Protein AF-A0AAW0K9Y7-F1 (afdb_monomer_lite)

Organism: Myodes glareolus (NCBI:txid447135)

Foldseek 3Di:
DVVVLLVVCCVPPVCSVVVVDDDDSCVQEPEPVCPVPVDDPVPDDPDHHYDYPDDPVPPPPDDDDDPCVVVVVLVVCCVPPPHDDDDPVNVD

Structure (mmCIF, N/CA/C/O backbone):
data_AF-A0AAW0K9Y7-F1
#
_entry.id   AF-A0AAW0K9Y7-F1
#
loop_
_atom_site.group_PDB
_atom_site.id
_atom_site.type_symbol
_atom_site.label_atom_id
_atom_site.label_alt_id
_atom_site.label_comp_id
_atom_site.label_asym_id
_atom_site.label_entity_id
_atom_site.label_seq_id
_atom_site.pdbx_PDB_ins_code
_atom_site.Cartn_x
_atom_site.Cartn_y
_atom_site.Cartn_z
_atom_site.occupancy
_atom_site.B_iso_or_equiv
_atom_site.auth_seq_id
_atom_site.auth_comp_id
_atom_site.auth_asym_id
_atom_site.auth_atom_id
_atom_site.pdbx_PDB_model_num
ATOM 1 N N . THR A 1 1 ? -0.318 9.272 -1.035 1.00 78.25 1 THR A N 1
ATOM 2 C CA . THR A 1 1 ? 0.256 8.559 0.125 1.00 78.25 1 THR A CA 1
ATOM 3 C C . THR A 1 1 ? -0.627 8.723 1.350 1.00 78.25 1 THR A C 1
ATOM 5 O O . THR A 1 1 ? -1.298 7.759 1.659 1.00 78.25 1 THR A O 1
ATOM 8 N N . PHE A 1 2 ? -0.801 9.894 1.972 1.00 86.50 2 PHE A N 1
ATOM 9 C CA . PHE A 1 2 ? -1.742 10.009 3.112 1.00 86.50 2 PHE A CA 1
ATOM 10 C C . PHE A 1 2 ? -3.226 9.886 2.739 1.00 86.50 2 PHE A C 1
ATOM 12 O O . PHE A 1 2 ? -3.962 9.123 3.357 1.00 86.50 2 PHE A O 1
ATOM 19 N N . TRP A 1 3 ? -3.678 10.607 1.714 1.00 89.00 3 TRP A N 1
ATOM 20 C CA . TRP A 1 3 ? -5.089 10.577 1.312 1.00 89.00 3 TRP A CA 1
ATOM 21 C C . TRP A 1 3 ? -5.537 9.181 0.843 1.00 89.00 3 TRP A C 1
ATOM 23 O O . TRP A 1 3 ? -6.551 8.658 1.295 1.00 89.00 3 TRP A O 1
ATOM 33 N N . THR A 1 4 ? -4.705 8.515 0.041 1.00 89.50 4 THR A N 1
ATOM 34 C CA . THR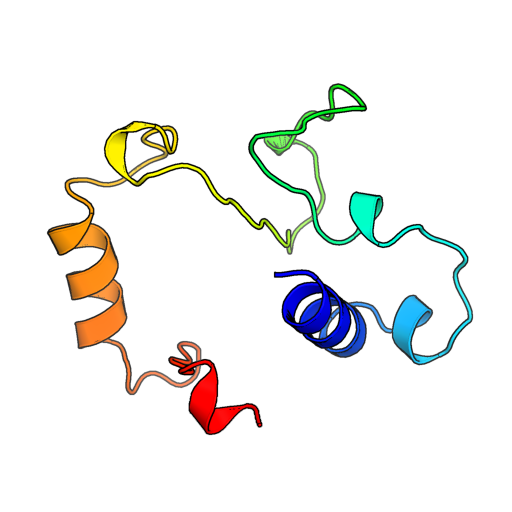 A 1 4 ? -4.899 7.117 -0.372 1.00 89.50 4 THR A CA 1
ATOM 35 C C . THR A 1 4 ? -4.964 6.154 0.817 1.00 89.50 4 THR A C 1
ATOM 37 O O . THR A 1 4 ? -5.804 5.260 0.832 1.00 89.50 4 THR A O 1
ATOM 40 N N . GLN A 1 5 ? -4.127 6.348 1.845 1.00 89.56 5 GLN A N 1
ATOM 41 C CA . GLN A 1 5 ? -4.186 5.540 3.069 1.00 89.56 5 GLN A CA 1
ATOM 42 C C . GLN A 1 5 ? -5.505 5.730 3.820 1.00 89.56 5 GLN A C 1
ATOM 44 O O . GLN A 1 5 ? -6.050 4.754 4.330 1.00 89.56 5 GLN A O 1
ATOM 49 N N . GLN A 1 6 ? -6.037 6.957 3.871 1.00 89.12 6 GLN A N 1
ATOM 50 C CA . GLN A 1 6 ? -7.338 7.224 4.490 1.00 89.12 6 GLN A CA 1
ATOM 51 C C . GLN A 1 6 ? -8.473 6.531 3.747 1.00 89.12 6 GLN A C 1
ATOM 53 O O . GLN A 1 6 ? -9.301 5.885 4.382 1.00 89.12 6 GLN A O 1
ATOM 58 N N . ILE A 1 7 ? -8.485 6.605 2.414 1.00 90.38 7 ILE A N 1
ATOM 59 C CA . ILE A 1 7 ? -9.501 5.925 1.602 1.00 90.38 7 ILE A CA 1
ATOM 60 C C . ILE A 1 7 ? -9.463 4.421 1.836 1.00 90.38 7 ILE A C 1
ATOM 62 O O . ILE A 1 7 ? -10.487 3.834 2.174 1.00 90.38 7 ILE A O 1
ATOM 66 N N . LEU A 1 8 ? -8.288 3.798 1.713 1.00 89.38 8 LEU A N 1
ATOM 67 C CA . LEU A 1 8 ? -8.147 2.360 1.943 1.00 89.38 8 LEU A CA 1
ATOM 68 C C . LEU A 1 8 ? -8.555 1.975 3.370 1.00 89.38 8 LEU A C 1
ATOM 70 O O . LEU A 1 8 ? -9.222 0.961 3.564 1.00 89.38 8 LEU A O 1
ATOM 74 N N . SER A 1 9 ? -8.224 2.811 4.358 1.00 89.44 9 SER A N 1
ATOM 75 C CA . SER A 1 9 ? -8.631 2.582 5.745 1.00 89.44 9 SER A CA 1
ATOM 76 C C . SER A 1 9 ? -10.151 2.646 5.921 1.00 89.44 9 SER A C 1
ATOM 78 O O . SER A 1 9 ? -10.704 1.837 6.654 1.00 89.44 9 SER A O 1
ATOM 80 N N . LEU A 1 10 ? -10.840 3.575 5.249 1.00 90.12 10 LEU A N 1
ATOM 81 C CA . LEU A 1 10 ? -12.304 3.702 5.294 1.00 90.12 10 LEU A CA 1
ATOM 82 C C . LEU A 1 10 ? -13.027 2.566 4.562 1.00 90.12 10 LEU A C 1
ATOM 84 O O . LEU A 1 10 ? -14.141 2.207 4.939 1.00 90.12 10 LEU A O 1
ATOM 88 N N . ILE A 1 11 ? -12.414 2.014 3.513 1.00 90.50 11 ILE A N 1
ATOM 89 C CA . ILE A 1 11 ? -12.952 0.857 2.788 1.00 90.50 11 ILE A CA 1
ATOM 90 C C . ILE A 1 11 ? -12.847 -0.400 3.649 1.00 90.50 11 ILE A C 1
ATOM 92 O O . ILE A 1 11 ? -13.797 -1.175 3.707 1.00 90.50 11 ILE A O 1
ATOM 96 N N . TYR A 1 12 ? -11.698 -0.608 4.294 1.00 88.00 12 TYR A N 1
ATOM 97 C CA . TYR A 1 12 ? -11.399 -1.877 4.946 1.00 88.00 12 TYR A CA 1
ATOM 98 C C . TYR A 1 12 ? -11.849 -1.955 6.415 1.00 88.00 12 TYR A C 1
ATOM 100 O O . TYR A 1 12 ? -12.333 -2.993 6.860 1.00 88.00 12 TYR A O 1
ATOM 108 N N . PHE A 1 13 ? -11.701 -0.873 7.184 1.00 88.56 13 PHE A N 1
ATOM 109 C CA . PHE A 1 13 ? -11.982 -0.881 8.619 1.00 88.56 13 PHE A CA 1
ATOM 110 C C . PHE A 1 13 ? -13.351 -0.263 8.913 1.00 88.56 13 PHE A C 1
ATOM 112 O O . PHE A 1 13 ? -13.505 0.959 8.957 1.00 88.56 13 PHE A O 1
ATOM 119 N N . GLU A 1 14 ? -14.348 -1.114 9.168 1.00 89.56 14 GLU A N 1
ATOM 120 C CA . GLU A 1 14 ? -15.708 -0.677 9.512 1.00 89.56 14 GLU A CA 1
ATOM 121 C C . GLU A 1 14 ? -15.739 0.229 10.748 1.00 89.56 14 GLU A C 1
ATOM 123 O O . GLU A 1 14 ? -16.486 1.206 10.774 1.00 89.56 14 GLU A O 1
ATOM 128 N N . GLY A 1 15 ? -14.895 -0.046 11.749 1.00 88.75 15 GLY A N 1
ATOM 129 C CA . GLY A 1 15 ? -14.804 0.779 12.952 1.00 88.75 15 GLY A CA 1
ATOM 130 C C . GLY A 1 15 ? -14.313 2.199 12.665 1.00 88.75 15 GLY A C 1
ATOM 131 O O . GLY A 1 15 ? -14.835 3.158 13.236 1.00 88.75 15 GLY A O 1
ATOM 132 N N . HIS A 1 16 ? -13.359 2.354 11.739 1.00 88.81 16 HIS A N 1
ATOM 133 C CA . HIS A 1 16 ? -12.899 3.663 11.259 1.00 88.81 16 HIS A CA 1
ATOM 134 C C . HIS A 1 16 ? -14.007 4.386 10.500 1.00 88.81 16 HIS A C 1
ATOM 136 O O . HIS A 1 16 ? -14.282 5.555 10.756 1.00 88.81 16 HIS A O 1
ATOM 142 N N . ARG A 1 17 ? -14.689 3.668 9.601 1.00 89.62 17 ARG A N 1
ATOM 143 C CA . ARG A 1 17 ? -15.796 4.203 8.801 1.00 89.62 17 ARG A CA 1
ATOM 144 C C . ARG A 1 17 ? -16.968 4.677 9.662 1.00 89.62 17 ARG A C 1
ATOM 146 O O . ARG A 1 17 ? -17.544 5.721 9.373 1.00 89.62 17 ARG A O 1
ATOM 153 N N . ASN A 1 18 ? -17.300 3.928 10.710 1.00 91.25 18 ASN A N 1
ATOM 154 C CA . ASN A 1 18 ? -18.400 4.234 11.626 1.00 91.25 18 ASN A CA 1
ATOM 155 C C . ASN A 1 18 ? -17.974 5.126 12.802 1.00 91.25 18 ASN A C 1
ATOM 157 O O . ASN A 1 18 ? -18.804 5.450 13.649 1.00 91.25 18 ASN A O 1
ATOM 161 N N . ASN A 1 19 ? -16.699 5.528 12.863 1.00 86.12 19 ASN A N 1
ATOM 162 C CA . ASN A 1 19 ? -16.121 6.320 13.949 1.00 86.12 19 ASN A CA 1
ATOM 163 C C . ASN A 1 19 ? -16.327 5.692 15.347 1.00 86.12 19 ASN A C 1
ATOM 165 O O . ASN A 1 19 ? -16.524 6.393 16.338 1.00 86.12 19 ASN A O 1
ATOM 169 N N . THR A 1 20 ? -16.313 4.359 15.426 1.00 89.12 20 THR A N 1
ATOM 170 C CA . THR A 1 20 ? -16.506 3.590 16.668 1.00 89.12 20 THR A CA 1
ATOM 171 C C . THR A 1 20 ? -15.194 3.129 17.295 1.00 89.12 20 THR A C 1
ATOM 173 O O . THR A 1 20 ? -15.196 2.601 18.403 1.00 89.12 20 THR A O 1
ATOM 176 N N . GLU A 1 21 ? -14.069 3.303 16.600 1.00 85.44 21 GLU A N 1
ATOM 177 C CA . GLU A 1 21 ? -12.740 2.928 17.079 1.00 85.44 21 GLU A CA 1
ATOM 178 C C . GLU A 1 21 ? -11.781 4.128 17.008 1.00 85.44 21 GLU A C 1
ATOM 180 O O . GLU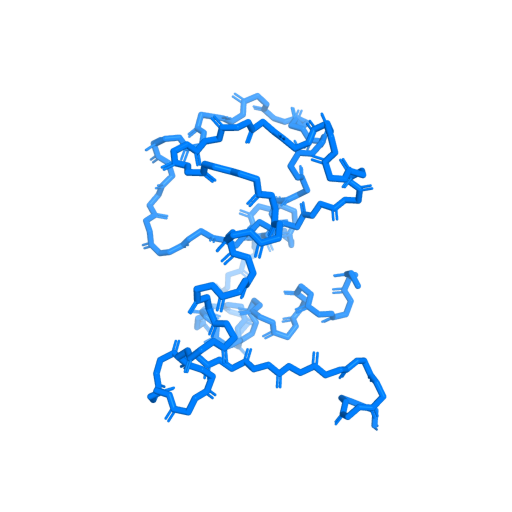 A 1 21 ? -11.735 4.856 16.013 1.00 85.44 21 GLU A O 1
ATOM 185 N N . TYR A 1 22 ? -10.975 4.319 18.053 1.00 81.75 22 TYR A N 1
ATOM 186 C CA . TYR A 1 22 ? -9.958 5.372 18.099 1.00 81.75 22 TYR A CA 1
ATOM 187 C C . TYR A 1 22 ? -8.563 4.778 17.884 1.00 81.75 22 TYR A C 1
ATOM 189 O O . TYR A 1 22 ? -7.736 4.714 18.791 1.00 81.75 22 TYR A O 1
ATOM 197 N N . ILE A 1 23 ? -8.326 4.290 16.667 1.00 84.06 23 ILE A N 1
ATOM 198 C CA . ILE A 1 23 ? -7.031 3.761 16.226 1.00 84.06 23 ILE A CA 1
ATOM 199 C C . ILE A 1 23 ? -6.372 4.808 15.328 1.00 84.06 23 ILE A C 1
ATOM 201 O O . ILE A 1 23 ? -7.030 5.442 14.500 1.00 84.06 23 ILE A O 1
ATOM 205 N N . GLN A 1 24 ? -5.065 5.018 15.477 1.00 81.50 24 GLN A N 1
ATOM 206 C CA . GLN A 1 24 ? -4.352 5.947 14.605 1.00 81.50 24 GLN A CA 1
ATOM 207 C C . GLN A 1 24 ? -4.170 5.363 13.201 1.00 81.50 24 GLN A C 1
ATOM 209 O O . GLN A 1 24 ? -3.962 4.167 13.015 1.00 81.50 24 GLN A O 1
ATOM 214 N N . THR A 1 25 ? -4.153 6.230 12.189 1.00 78.31 25 THR A N 1
ATOM 215 C CA . THR A 1 25 ? -3.903 5.825 10.792 1.00 78.31 25 THR A CA 1
ATOM 216 C C . THR A 1 25 ? -2.596 5.049 10.633 1.00 78.31 25 THR A C 1
ATOM 218 O O . THR A 1 25 ? -2.546 4.091 9.872 1.00 78.31 25 THR A O 1
ATOM 221 N N . THR A 1 26 ? -1.562 5.418 11.390 1.00 75.50 26 THR A N 1
ATOM 222 C CA . THR A 1 26 ? -0.243 4.765 11.388 1.00 75.50 26 THR A CA 1
ATOM 223 C C . THR A 1 26 ? -0.269 3.324 11.901 1.00 75.50 26 THR A C 1
ATOM 225 O O . THR A 1 26 ? 0.687 2.589 11.683 1.00 75.50 26 THR A O 1
ATOM 228 N N . GLU A 1 27 ? -1.343 2.917 12.581 1.00 78.38 27 GLU A N 1
ATOM 229 C CA . GLU A 1 27 ? -1.570 1.543 13.049 1.00 78.38 27 GLU A CA 1
ATOM 230 C C . GLU A 1 27 ? -2.393 0.730 12.047 1.00 78.38 27 GLU A C 1
ATOM 232 O O . GLU A 1 27 ? -2.231 -0.483 11.958 1.00 78.38 27 GLU A O 1
ATOM 237 N N . ARG A 1 28 ? -3.241 1.401 11.259 1.00 82.25 28 ARG A N 1
ATOM 238 C CA . ARG A 1 28 ? -4.063 0.785 10.207 1.00 82.25 28 ARG A C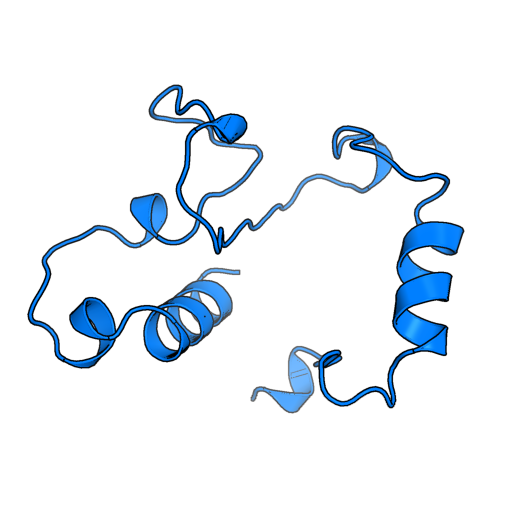A 1
ATOM 239 C C . ARG A 1 28 ? -3.303 0.587 8.899 1.00 82.25 28 ARG A C 1
ATOM 241 O O . ARG A 1 28 ? -3.458 -0.433 8.235 1.00 82.25 28 ARG A O 1
ATOM 248 N N . SER A 1 29 ? -2.496 1.578 8.531 1.00 85.00 29 SER A N 1
ATOM 249 C CA . SER A 1 29 ? -1.682 1.592 7.324 1.00 85.00 29 SER A CA 1
ATOM 250 C C . SER A 1 29 ? -0.269 2.033 7.667 1.00 85.00 29 SER A C 1
ATOM 252 O O . SER A 1 29 ? -0.029 3.187 8.026 1.00 85.00 29 SER A O 1
ATOM 254 N N . ILE A 1 30 ? 0.679 1.120 7.503 1.00 85.25 30 ILE A N 1
ATOM 255 C CA . ILE A 1 30 ? 2.046 1.320 7.974 1.00 85.25 30 ILE A CA 1
ATOM 256 C C . ILE A 1 30 ? 2.934 1.753 6.809 1.00 85.25 30 ILE A C 1
ATOM 258 O O . ILE A 1 30 ? 2.878 1.173 5.721 1.00 85.25 30 ILE A O 1
ATOM 262 N N . PHE A 1 31 ? 3.778 2.760 7.044 1.00 85.50 31 PHE A N 1
ATOM 263 C CA . PHE A 1 31 ? 4.893 3.052 6.149 1.00 85.50 31 PHE A CA 1
ATOM 264 C C . PHE A 1 31 ? 6.003 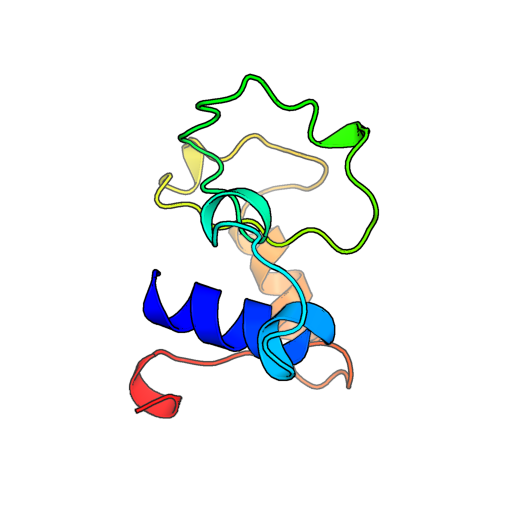2.035 6.384 1.00 85.50 31 PHE A C 1
ATOM 266 O O . PHE A 1 31 ? 6.554 1.962 7.480 1.00 85.50 31 PHE A O 1
ATOM 273 N N . PHE A 1 32 ? 6.330 1.257 5.360 1.00 82.62 32 PHE A N 1
ATOM 274 C CA . PHE A 1 32 ? 7.246 0.130 5.465 1.00 82.62 32 PHE A CA 1
ATOM 275 C C . PHE A 1 32 ? 8.634 0.545 5.984 1.00 82.62 32 PHE A C 1
ATOM 277 O O . PHE A 1 32 ? 9.206 -0.121 6.846 1.00 82.62 32 PHE A O 1
ATOM 284 N N . GLU A 1 33 ? 9.135 1.685 5.510 1.00 83.25 33 GLU A N 1
ATOM 285 C CA . GLU A 1 33 ? 10.391 2.315 5.927 1.00 83.25 33 GLU A CA 1
ATOM 286 C C . GLU A 1 33 ? 10.402 2.832 7.376 1.00 83.25 33 GLU A C 1
ATOM 288 O O . GLU A 1 33 ? 11.472 2.995 7.960 1.00 83.25 33 GLU A O 1
ATOM 293 N N . TYR A 1 34 ? 9.235 3.077 7.974 1.00 78.50 34 TYR A N 1
ATOM 294 C CA . TYR A 1 34 ? 9.102 3.668 9.304 1.00 78.50 34 TYR A CA 1
ATOM 295 C C . TYR A 1 34 ? 8.435 2.686 10.265 1.00 78.50 34 TYR A C 1
ATOM 297 O O . TYR A 1 34 ? 7.276 2.847 10.651 1.00 78.50 34 TYR A O 1
ATOM 305 N N . ASN A 1 35 ? 9.198 1.691 10.727 1.00 74.94 35 ASN A N 1
ATOM 306 C CA . ASN A 1 35 ? 8.750 0.807 11.804 1.00 74.94 35 ASN A CA 1
ATOM 307 C C . ASN A 1 35 ? 8.934 1.459 13.188 1.00 74.94 35 ASN A C 1
ATOM 309 O O . ASN A 1 35 ? 9.716 0.998 14.019 1.00 74.94 35 ASN A O 1
ATOM 313 N N . ALA A 1 36 ? 8.213 2.552 13.443 1.00 67.31 36 ALA A N 1
ATOM 314 C CA . ALA A 1 36 ? 8.358 3.340 14.670 1.00 67.31 36 ALA A CA 1
ATOM 315 C C . ALA A 1 36 ? 8.042 2.551 15.959 1.00 67.31 36 ALA A C 1
ATOM 317 O O . ALA A 1 36 ? 8.487 2.933 17.037 1.00 67.31 36 ALA A O 1
ATOM 318 N N . ARG A 1 37 ? 7.274 1.457 15.859 1.00 69.88 37 ARG A N 1
ATOM 319 C CA . ARG A 1 37 ? 6.842 0.630 17.000 1.00 69.88 37 ARG A CA 1
ATOM 320 C C . ARG A 1 37 ? 7.475 -0.763 17.040 1.00 69.88 37 ARG A C 1
ATOM 322 O O . ARG A 1 37 ? 7.055 -1.584 17.849 1.00 69.88 37 ARG A O 1
ATOM 329 N N . ASN A 1 38 ? 8.467 -1.029 16.189 1.00 76.00 38 ASN A N 1
ATOM 330 C CA . ASN A 1 38 ? 9.127 -2.331 16.064 1.00 76.00 38 ASN A CA 1
ATOM 331 C C . ASN A 1 38 ? 8.128 -3.506 15.932 1.00 76.00 38 ASN A C 1
ATOM 333 O O . ASN A 1 38 ? 8.268 -4.550 16.569 1.00 76.00 38 ASN A O 1
ATOM 337 N N . VAL A 1 39 ? 7.071 -3.294 15.142 1.00 79.38 39 VAL A N 1
ATOM 338 C CA . VAL A 1 39 ? 5.987 -4.255 14.920 1.00 79.38 39 VAL A CA 1
ATOM 339 C C . VAL A 1 39 ? 6.504 -5.422 14.089 1.00 79.38 39 VAL A C 1
ATOM 341 O O . VAL A 1 39 ? 7.157 -5.223 13.063 1.00 79.38 39 VAL A O 1
ATOM 344 N N . ASP A 1 40 ? 6.165 -6.638 14.510 1.00 84.94 40 ASP A N 1
ATOM 345 C CA . ASP A 1 40 ? 6.375 -7.850 13.725 1.00 84.94 40 ASP A CA 1
ATOM 346 C C . ASP A 1 40 ? 5.262 -7.983 12.672 1.00 84.94 40 ASP A C 1
ATOM 348 O O . ASP A 1 40 ? 4.153 -8.447 12.955 1.00 84.94 40 ASP A O 1
ATOM 352 N N . TYR A 1 41 ? 5.558 -7.557 11.441 1.00 81.31 41 TYR A N 1
ATOM 353 C CA . TYR A 1 41 ? 4.609 -7.578 10.324 1.00 81.31 41 TYR A CA 1
ATOM 354 C C . TYR A 1 41 ? 4.069 -8.979 10.002 1.00 81.31 41 TYR A C 1
ATOM 356 O O . TYR A 1 41 ? 2.965 -9.101 9.460 1.00 81.31 41 TYR A O 1
ATOM 364 N N . ALA A 1 42 ? 4.814 -10.043 10.326 1.00 82.25 42 ALA A N 1
ATOM 365 C CA . ALA A 1 42 ? 4.382 -11.416 10.083 1.00 82.25 42 ALA A CA 1
ATOM 366 C C . ALA A 1 42 ? 3.240 -11.835 11.019 1.00 82.25 42 ALA A C 1
ATOM 368 O O . ALA A 1 42 ? 2.410 -12.654 10.632 1.00 82.25 42 ALA A O 1
ATOM 369 N N . LYS A 1 43 ? 3.165 -11.239 12.214 1.00 86.06 43 LYS A N 1
ATOM 370 C CA . LYS A 1 43 ? 2.127 -11.513 13.218 1.00 86.06 43 LYS A CA 1
ATOM 371 C C . LYS A 1 43 ? 0.896 -10.619 13.093 1.00 86.06 43 LYS A C 1
ATOM 373 O O . LYS A 1 43 ? -0.086 -10.853 13.792 1.00 86.06 43 LYS A O 1
ATOM 378 N N . MET A 1 44 ? 0.927 -9.604 12.228 1.00 82.31 44 MET A N 1
ATOM 379 C CA . MET A 1 44 ? -0.250 -8.771 11.987 1.00 82.31 44 MET A CA 1
ATOM 380 C C . MET A 1 44 ? -1.370 -9.582 11.319 1.00 82.31 44 MET A C 1
ATOM 382 O O . MET A 1 44 ? -1.100 -10.300 10.348 1.00 82.31 44 MET A O 1
ATOM 386 N N . PRO A 1 45 ? -2.626 -9.439 11.784 1.00 82.94 45 PRO A N 1
ATOM 387 C CA . PRO A 1 45 ? -3.763 -10.096 11.158 1.00 82.94 45 PRO A CA 1
ATOM 388 C C . PRO A 1 45 ? -3.943 -9.595 9.723 1.00 82.94 45 PRO A C 1
ATOM 390 O O . PRO A 1 45 ? -3.675 -8.434 9.411 1.00 82.94 45 PRO A O 1
ATOM 393 N N . SER A 1 46 ? -4.372 -10.492 8.837 1.00 82.44 46 SER A N 1
ATOM 394 C CA . SER A 1 46 ? -4.722 -10.107 7.472 1.00 82.44 46 SER A CA 1
ATOM 395 C C . SER A 1 46 ? -6.109 -9.479 7.433 1.00 82.44 46 SER A C 1
ATOM 397 O O . SER A 1 46 ? -6.980 -9.886 8.204 1.00 82.44 46 SER A O 1
ATOM 399 N N . PRO A 1 47 ? -6.330 -8.545 6.501 1.00 83.69 47 PRO A N 1
ATOM 400 C CA . PRO A 1 47 ? -5.406 -7.970 5.535 1.00 83.69 47 PRO A CA 1
ATOM 401 C C . PRO A 1 47 ? -4.620 -6.790 6.111 1.00 83.69 47 PRO A C 1
ATOM 403 O O . PRO A 1 47 ? -5.047 -6.086 7.023 1.00 83.69 47 PRO A O 1
ATOM 406 N N . ARG A 1 48 ? -3.434 -6.590 5.537 1.00 86.38 48 ARG A N 1
ATOM 407 C CA . ARG A 1 48 ? -2.447 -5.605 5.979 1.00 86.38 48 ARG A CA 1
ATOM 408 C C . ARG A 1 48 ? -2.295 -4.548 4.899 1.00 86.38 48 ARG A C 1
ATOM 410 O O . ARG A 1 48 ? -2.050 -4.894 3.744 1.00 86.38 48 ARG A O 1
ATOM 417 N N . ILE A 1 49 ? -2.408 -3.281 5.282 1.00 87.50 49 ILE A N 1
ATOM 418 C CA . ILE A 1 49 ? -2.187 -2.157 4.375 1.00 87.50 49 ILE A CA 1
ATOM 419 C C . ILE A 1 49 ? -0.774 -1.631 4.615 1.00 87.50 49 ILE A C 1
ATOM 421 O O . ILE A 1 49 ? -0.442 -1.152 5.701 1.00 87.50 49 ILE A O 1
ATOM 425 N N . PHE A 1 50 ? 0.058 -1.725 3.581 1.00 86.75 50 PHE A N 1
ATOM 426 C CA . PHE A 1 50 ? 1.405 -1.172 3.578 1.00 86.75 50 PHE A CA 1
ATOM 427 C C . PHE A 1 50 ? 1.505 -0.044 2.562 1.00 86.75 50 PHE A C 1
ATOM 429 O O . PHE A 1 50 ? 0.885 -0.065 1.500 1.00 86.75 50 PHE A O 1
ATOM 436 N N . SER A 1 51 ? 2.306 0.958 2.887 1.00 87.56 51 SER A N 1
ATOM 437 C CA . SER A 1 51 ? 2.722 2.007 1.964 1.00 87.56 51 SER A CA 1
ATOM 438 C C . SER A 1 51 ? 4.227 2.146 2.030 1.00 87.56 51 SER A C 1
ATOM 440 O O . SER A 1 51 ? 4.821 1.909 3.077 1.00 87.56 51 SER A O 1
ATOM 442 N N . SER A 1 52 ? 4.856 2.546 0.934 1.00 86.31 52 SER A N 1
ATOM 443 C CA . SER A 1 52 ? 6.285 2.817 0.954 1.00 86.31 52 SER A CA 1
ATOM 444 C C . SER A 1 52 ? 6.658 3.921 -0.017 1.00 86.31 52 SER A C 1
ATOM 446 O O . SER A 1 52 ? 6.065 4.035 -1.089 1.00 86.31 52 SER A O 1
ATOM 448 N N . HIS A 1 53 ? 7.646 4.720 0.372 1.00 87.38 53 HIS A N 1
ATOM 449 C CA . HIS A 1 53 ? 8.372 5.634 -0.508 1.00 87.38 53 HIS A CA 1
ATOM 450 C C . HIS A 1 53 ? 9.747 5.084 -0.896 1.00 87.38 53 HIS A C 1
ATOM 452 O O . HIS A 1 53 ? 10.537 5.794 -1.521 1.00 87.38 53 HIS A O 1
ATOM 458 N N . LEU A 1 54 ? 10.068 3.846 -0.503 1.00 83.88 54 LEU A N 1
ATOM 459 C CA . LEU A 1 54 ? 11.334 3.240 -0.872 1.00 83.88 54 LEU A CA 1
ATOM 460 C C . LEU A 1 54 ? 11.404 3.116 -2.396 1.00 83.88 54 LEU A C 1
ATOM 462 O O . LEU A 1 54 ? 10.472 2.598 -3.022 1.00 83.88 54 LEU A O 1
ATOM 466 N N . PRO A 1 55 ? 12.512 3.553 -3.012 1.00 80.12 55 PRO A N 1
ATOM 467 C CA . PRO A 1 55 ? 12.756 3.228 -4.399 1.00 80.12 55 PRO A CA 1
ATOM 468 C C . PRO A 1 55 ? 12.845 1.708 -4.537 1.00 80.12 55 PRO A C 1
ATOM 470 O O . PRO A 1 55 ? 13.308 1.012 -3.632 1.00 80.12 55 PRO A O 1
ATOM 473 N N . TYR A 1 56 ? 12.425 1.202 -5.694 1.00 73.00 56 TYR A N 1
ATOM 474 C CA . TYR A 1 56 ? 12.274 -0.229 -5.966 1.00 73.00 56 TYR A CA 1
ATOM 475 C C . TYR A 1 56 ? 13.420 -1.103 -5.424 1.00 73.00 56 TYR A C 1
ATOM 477 O O . TYR A 1 56 ? 13.175 -2.100 -4.752 1.00 73.00 56 TYR A O 1
ATOM 485 N N . TYR A 1 57 ? 14.671 -0.723 -5.685 1.00 75.38 57 TYR A N 1
ATOM 486 C CA . TYR A 1 57 ? 15.841 -1.527 -5.327 1.00 75.38 57 TYR A CA 1
ATOM 487 C C . TYR A 1 57 ? 16.086 -1.650 -3.809 1.00 75.38 57 TYR A C 1
ATOM 489 O O . TYR A 1 57 ? 16.915 -2.464 -3.406 1.00 75.38 57 TYR A O 1
ATOM 497 N N . LEU A 1 58 ? 15.391 -0.861 -2.981 1.00 76.00 58 LEU A N 1
ATOM 498 C CA . LEU A 1 58 ? 15.446 -0.909 -1.514 1.00 76.00 58 LEU A CA 1
ATOM 499 C C . LEU A 1 58 ? 14.239 -1.602 -0.882 1.00 76.00 58 LEU A C 1
ATOM 501 O O . LEU A 1 58 ? 14.288 -1.921 0.306 1.00 76.00 58 LEU A O 1
ATOM 505 N N . VAL A 1 59 ? 13.167 -1.843 -1.641 1.00 72.94 59 VAL A N 1
ATOM 506 C CA . VAL A 1 59 ? 12.045 -2.640 -1.143 1.00 72.94 59 VAL A CA 1
ATOM 507 C C . VAL A 1 59 ? 12.574 -4.058 -0.913 1.00 72.94 59 VAL A C 1
ATOM 509 O O . VAL A 1 59 ? 13.164 -4.641 -1.832 1.00 72.94 59 VAL A O 1
ATOM 512 N N . PRO A 1 60 ? 12.435 -4.629 0.298 1.00 67.88 60 PRO A N 1
ATOM 513 C CA . PRO A 1 60 ? 12.965 -5.952 0.559 1.00 67.88 60 PRO A CA 1
ATOM 514 C C . PRO A 1 60 ? 12.336 -6.938 -0.409 1.00 67.88 60 PRO A C 1
ATOM 516 O O . PRO A 1 60 ? 11.123 -6.948 -0.621 1.00 67.88 60 PRO A O 1
ATOM 519 N N . LYS A 1 61 ? 13.193 -7.765 -1.004 1.00 65.50 61 LYS A N 1
ATOM 520 C CA . LYS A 1 61 ? 12.803 -8.825 -1.929 1.00 65.50 61 LYS A CA 1
ATOM 521 C C . LYS A 1 61 ? 12.050 -9.904 -1.160 1.00 65.50 61 LYS A C 1
ATOM 523 O O . LYS A 1 61 ? 12.610 -10.940 -0.815 1.00 65.50 61 LYS A O 1
ATOM 528 N N . VAL A 1 62 ? 10.786 -9.656 -0.857 1.00 57.19 62 VAL A N 1
ATOM 529 C CA . VAL A 1 62 ? 9.902 -10.666 -0.295 1.00 57.19 62 VAL A CA 1
ATOM 530 C C . VAL A 1 62 ? 9.247 -11.388 -1.475 1.00 57.19 62 VAL A C 1
ATOM 532 O O . VAL A 1 62 ? 8.313 -10.894 -2.090 1.00 57.19 62 VAL A O 1
ATOM 535 N N . LEU A 1 63 ? 9.789 -12.568 -1.794 1.00 50.19 63 LEU A N 1
ATOM 536 C CA . LEU A 1 63 ? 9.124 -13.677 -2.496 1.00 50.19 63 LEU A CA 1
ATOM 537 C C . LEU A 1 63 ? 8.769 -13.602 -4.003 1.00 50.19 63 LEU A C 1
ATOM 539 O O . LEU A 1 63 ? 8.146 -14.556 -4.449 1.00 50.19 63 LEU A O 1
ATOM 543 N N . ALA A 1 64 ? 9.199 -12.635 -4.829 1.00 45.88 64 ALA A N 1
ATOM 544 C CA . ALA A 1 64 ? 9.279 -12.851 -6.297 1.00 45.88 64 ALA A CA 1
ATOM 545 C C . ALA A 1 64 ? 10.019 -11.738 -7.071 1.00 45.88 64 ALA A C 1
ATOM 547 O O . ALA A 1 64 ? 9.539 -10.612 -7.119 1.00 45.88 64 ALA A O 1
ATOM 548 N N . SER A 1 65 ? 11.135 -12.121 -7.716 1.00 56.41 65 SER A N 1
ATOM 549 C CA . SER A 1 65 ? 11.714 -11.601 -8.981 1.00 56.41 65 SER A CA 1
ATOM 550 C C . SER A 1 65 ? 11.849 -10.078 -9.219 1.00 56.41 65 SER A C 1
ATOM 552 O O . SER A 1 65 ? 11.610 -9.239 -8.361 1.00 56.41 65 SER A O 1
ATOM 554 N N . ASN A 1 66 ? 12.382 -9.718 -10.394 1.00 64.06 66 ASN A N 1
ATOM 555 C CA . ASN A 1 66 ? 12.528 -8.343 -10.876 1.00 64.06 66 ASN A CA 1
ATOM 556 C C . ASN A 1 66 ? 11.180 -7.601 -10.782 1.00 64.06 66 ASN A C 1
ATOM 558 O O . ASN A 1 66 ? 10.152 -8.169 -11.134 1.00 64.06 66 ASN A O 1
ATOM 562 N N . TRP A 1 67 ? 11.173 -6.334 -10.361 1.00 61.22 67 TRP A N 1
ATOM 563 C CA . TRP A 1 67 ? 9.976 -5.483 -10.342 1.00 61.22 67 TRP A CA 1
ATOM 564 C C . TRP A 1 67 ? 9.204 -5.480 -11.643 1.00 61.22 67 TRP A C 1
ATOM 566 O O . TRP A 1 67 ? 7.976 -5.483 -11.611 1.00 61.22 67 TRP A O 1
ATOM 576 N N . PHE A 1 68 ? 9.913 -5.494 -12.776 1.00 64.44 68 PHE A N 1
ATOM 577 C CA . PHE A 1 68 ? 9.238 -5.583 -14.059 1.00 64.44 68 PHE A CA 1
ATOM 578 C C . PHE A 1 68 ? 8.413 -6.866 -14.134 1.00 64.44 68 PHE A C 1
ATOM 580 O O . PHE A 1 68 ? 7.266 -6.804 -14.540 1.00 64.44 68 PHE A O 1
ATOM 587 N N . ASP A 1 69 ? 8.946 -8.001 -13.686 1.00 69.19 69 ASP A N 1
ATOM 588 C CA . ASP A 1 69 ? 8.215 -9.270 -13.667 1.00 69.19 69 ASP A CA 1
ATOM 589 C C . ASP A 1 69 ? 7.088 -9.256 -12.624 1.00 69.19 69 ASP A C 1
ATOM 591 O O . ASP A 1 69 ? 6.003 -9.764 -12.893 1.00 69.19 69 ASP A O 1
ATOM 595 N N . HIS A 1 70 ? 7.309 -8.610 -11.472 1.00 71.19 70 HIS A N 1
ATOM 596 C CA . HIS A 1 70 ? 6.289 -8.444 -10.437 1.00 71.19 70 HIS A CA 1
ATOM 597 C C . HIS A 1 70 ? 5.092 -7.638 -10.957 1.00 71.19 70 HIS A C 1
ATOM 599 O O . HIS A 1 70 ? 3.973 -8.139 -10.952 1.00 71.19 70 HIS A O 1
ATOM 605 N N . ILE A 1 71 ? 5.312 -6.421 -11.468 1.00 73.94 71 ILE A N 1
ATOM 606 C CA . ILE A 1 71 ? 4.245 -5.599 -12.051 1.00 73.94 71 ILE A CA 1
ATOM 607 C C . ILE A 1 71 ? 3.671 -6.230 -13.308 1.00 73.94 71 ILE A C 1
ATOM 609 O O . ILE A 1 71 ? 2.458 -6.186 -13.473 1.00 73.94 71 ILE A O 1
ATOM 613 N N . ARG A 1 72 ? 4.501 -6.789 -14.197 1.00 77.62 72 ARG A N 1
ATOM 614 C CA . ARG A 1 72 ? 4.027 -7.398 -15.445 1.00 77.62 72 ARG A CA 1
ATOM 615 C C . ARG A 1 72 ? 3.006 -8.487 -15.134 1.00 77.62 72 ARG A C 1
ATOM 617 O O . ARG A 1 72 ? 1.944 -8.454 -15.737 1.00 77.62 72 ARG A O 1
ATOM 624 N N . GLY A 1 73 ? 3.265 -9.352 -14.150 1.00 80.75 73 GLY A N 1
ATOM 625 C CA . GLY A 1 73 ? 2.303 -10.371 -13.724 1.00 80.75 73 GLY A CA 1
ATOM 626 C C . GLY A 1 73 ? 0.959 -9.772 -13.295 1.00 80.75 73 GLY A C 1
ATOM 627 O O . GLY A 1 73 ? -0.082 -10.159 -13.820 1.00 80.75 73 GLY A O 1
ATOM 628 N N . TRP A 1 74 ? 0.963 -8.765 -12.416 1.00 81.69 74 TRP A N 1
ATOM 629 C CA . TRP A 1 74 ? -0.271 -8.070 -12.015 1.00 81.69 74 TRP A CA 1
ATOM 630 C C . TRP A 1 74 ? -0.953 -7.347 -13.183 1.00 81.69 74 TRP A C 1
ATOM 632 O O . TRP A 1 74 ? -2.175 -7.341 -13.283 1.00 81.69 74 TRP A O 1
ATOM 642 N N . TYR A 1 75 ? -0.175 -6.736 -14.075 1.00 83.75 75 TYR A N 1
ATOM 643 C CA . TYR A 1 75 ? -0.675 -5.971 -15.213 1.00 83.75 75 TYR A CA 1
ATOM 644 C C . TYR A 1 75 ? -1.273 -6.866 -16.306 1.00 83.75 75 TYR A C 1
ATOM 646 O O . TYR A 1 75 ? -2.231 -6.478 -16.976 1.00 83.75 75 TYR A O 1
ATOM 654 N N . GLU A 1 76 ? -0.743 -8.074 -16.484 1.00 87.62 76 GLU A N 1
ATOM 655 C CA . GLU A 1 76 ? -1.342 -9.114 -17.326 1.00 87.62 76 GLU A CA 1
ATOM 656 C C . GLU A 1 76 ? -2.730 -9.507 -16.805 1.00 87.62 76 GLU A C 1
ATOM 658 O O . GLU A 1 76 ? -3.655 -9.667 -17.597 1.00 87.62 76 GLU A O 1
ATOM 663 N N . HIS A 1 77 ? -2.902 -9.534 -15.482 1.00 87.69 77 HIS A N 1
ATOM 664 C CA . HIS A 1 77 ? -4.155 -9.861 -14.797 1.00 87.69 77 HIS A CA 1
ATOM 665 C C . HIS A 1 77 ? -4.987 -8.611 -14.455 1.00 87.69 77 HIS A C 1
ATOM 667 O O . HIS A 1 77 ? -5.895 -8.656 -13.632 1.00 87.69 77 HIS A O 1
ATOM 673 N N . ARG A 1 78 ? -4.717 -7.462 -15.094 1.00 88.31 78 ARG A N 1
ATOM 674 C CA . ARG A 1 78 ? -5.390 -6.184 -14.783 1.00 88.31 78 ARG A CA 1
ATOM 675 C C . ARG A 1 78 ? -6.907 -6.174 -15.002 1.00 88.31 78 ARG A C 1
ATOM 677 O O . ARG A 1 78 ? -7.553 -5.208 -14.613 1.00 88.31 78 ARG A O 1
ATOM 684 N N . HIS A 1 79 ? -7.440 -7.186 -15.684 1.00 89.06 79 HIS A N 1
ATOM 685 C CA . HIS A 1 79 ? -8.872 -7.350 -15.949 1.00 89.06 79 HIS A CA 1
ATOM 686 C C . HIS A 1 79 ? -9.538 -8.363 -15.011 1.00 89.06 79 HIS A C 1
ATOM 688 O O . HIS A 1 79 ? -10.742 -8.588 -15.122 1.00 89.06 79 HIS A O 1
ATOM 694 N N . ASP A 1 80 ? -8.781 -8.969 -14.094 1.00 9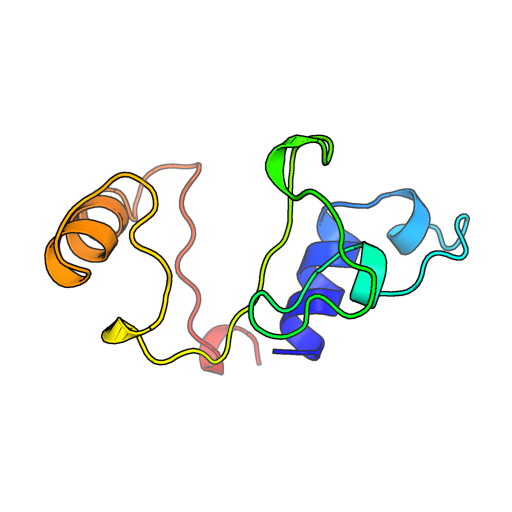2.62 80 ASP A N 1
ATOM 695 C CA . ASP A 1 80 ? -9.328 -9.873 -13.090 1.00 92.62 80 ASP A CA 1
ATOM 696 C C . ASP A 1 80 ? -10.084 -9.080 -12.019 1.00 92.62 80 ASP A C 1
ATO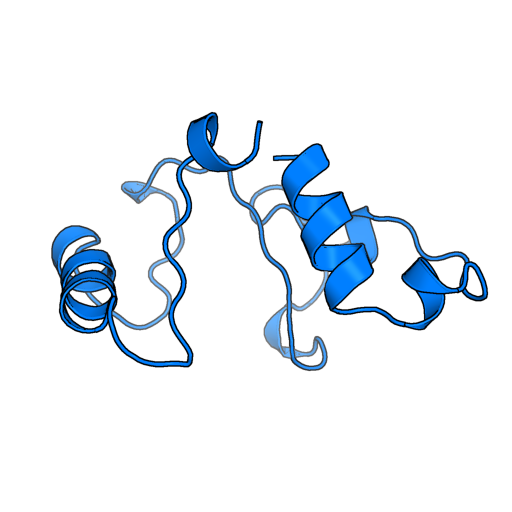M 698 O O . ASP A 1 80 ? -9.686 -7.989 -11.612 1.00 92.62 80 ASP A O 1
ATOM 702 N N . PHE A 1 81 ? -11.179 -9.652 -11.513 1.00 88.31 81 PHE A N 1
ATOM 703 C CA . PHE A 1 81 ? -12.095 -8.971 -10.588 1.00 88.31 81 PHE A CA 1
ATOM 704 C C . PHE A 1 81 ? -11.453 -8.536 -9.256 1.00 88.31 81 PHE A C 1
ATOM 706 O O . PHE A 1 81 ? -12.016 -7.711 -8.540 1.00 88.31 81 PHE A O 1
ATOM 713 N N . ASN A 1 82 ? -10.308 -9.114 -8.893 1.00 85.44 82 ASN A N 1
ATOM 714 C CA . ASN A 1 82 ? -9.577 -8.862 -7.653 1.00 85.44 82 ASN A CA 1
ATOM 715 C C . ASN A 1 82 ? -8.349 -7.953 -7.841 1.00 85.44 82 ASN A C 1
ATOM 717 O O . ASN A 1 82 ? -7.584 -7.779 -6.890 1.00 85.44 82 ASN A O 1
ATOM 721 N N . ILE A 1 83 ? -8.144 -7.383 -9.034 1.00 85.62 83 ILE A N 1
ATOM 722 C CA . ILE A 1 83 ? -7.027 -6.486 -9.340 1.00 85.62 83 ILE A CA 1
ATOM 723 C C . ILE A 1 83 ? -7.573 -5.145 -9.827 1.00 85.62 83 ILE A C 1
ATOM 725 O O . ILE A 1 83 ? -8.398 -5.072 -10.729 1.00 85.62 83 ILE A O 1
ATOM 729 N N . MET A 1 84 ? -7.084 -4.060 -9.227 1.00 88.62 84 MET A N 1
ATOM 730 C CA . MET A 1 84 ? -7.496 -2.703 -9.569 1.00 88.62 84 MET A CA 1
ATOM 731 C C . MET A 1 84 ? -6.266 -1.818 -9.760 1.00 88.62 84 MET A C 1
ATOM 733 O O . MET A 1 84 ? -5.483 -1.619 -8.831 1.00 88.62 84 MET A O 1
ATOM 737 N N . PHE A 1 85 ? -6.114 -1.271 -10.966 1.00 87.44 85 PHE A N 1
ATOM 738 C CA . PHE A 1 85 ? -5.125 -0.243 -11.278 1.00 87.44 85 PHE A CA 1
ATOM 739 C C . PHE A 1 85 ? -5.806 1.123 -11.262 1.00 87.44 85 PHE A C 1
ATOM 741 O O . PHE A 1 85 ? -6.783 1.334 -11.972 1.00 87.44 85 PHE A O 1
ATOM 748 N N . LEU A 1 86 ? -5.275 2.044 -10.460 1.00 88.00 86 LEU A N 1
ATOM 749 C CA . LEU A 1 86 ? -5.735 3.428 -10.383 1.00 88.00 86 LEU A CA 1
ATOM 750 C C . LEU A 1 86 ? -4.540 4.350 -10.585 1.00 88.00 86 LEU A C 1
ATOM 752 O O . LEU A 1 86 ? -3.502 4.164 -9.941 1.00 88.00 86 LEU A O 1
ATOM 756 N N . SER A 1 87 ? -4.680 5.347 -11.456 1.00 89.38 87 SER A N 1
ATOM 757 C CA . SER A 1 87 ? -3.759 6.477 -11.459 1.00 89.38 87 SER A CA 1
ATOM 758 C C . SER A 1 87 ? -4.220 7.524 -10.445 1.00 89.38 87 SER A C 1
ATOM 760 O O . SER A 1 87 ? -5.389 7.581 -10.070 1.00 89.38 87 SER A O 1
ATOM 762 N N . TYR A 1 88 ? -3.292 8.361 -9.982 1.00 84.81 88 TYR A N 1
ATOM 763 C CA . TYR A 1 88 ? -3.641 9.465 -9.086 1.00 84.81 88 TYR A CA 1
ATOM 764 C C . TYR A 1 88 ? -4.627 10.446 -9.738 1.00 84.81 88 TYR A C 1
ATOM 766 O O . TYR A 1 88 ? -5.519 10.949 -9.063 1.00 84.81 88 TYR A O 1
ATOM 774 N N . GLU A 1 89 ? -4.488 10.678 -11.044 1.00 90.88 89 GLU A N 1
ATOM 775 C CA . GLU A 1 89 ? -5.358 11.590 -11.789 1.00 90.88 89 GLU A CA 1
ATOM 776 C C . GLU A 1 89 ? -6.795 11.061 -11.889 1.00 90.88 89 GLU A C 1
ATOM 778 O O . GLU A 1 89 ? -7.727 11.852 -11.817 1.00 90.88 89 GLU A O 1
ATOM 783 N N . ASP A 1 90 ? -6.989 9.739 -11.961 1.00 89.94 90 ASP A N 1
ATOM 784 C CA . ASP A 1 90 ? -8.329 9.124 -11.992 1.00 89.94 90 ASP A CA 1
ATOM 785 C C . ASP A 1 90 ? -9.057 9.210 -10.642 1.00 89.94 90 ASP A C 1
ATOM 787 O O . ASP A 1 90 ? -10.268 9.009 -10.565 1.00 89.94 90 ASP A O 1
ATOM 791 N N . MET A 1 91 ? -8.317 9.449 -9.556 1.00 84.00 91 MET A N 1
ATOM 792 C CA . MET A 1 91 ? -8.874 9.548 -8.208 1.00 84.00 91 MET A CA 1
ATOM 793 C C . MET A 1 91 ? -9.290 10.977 -7.827 1.00 84.00 91 MET A C 1
ATOM 795 O O . MET A 1 91 ? -9.840 11.170 -6.741 1.00 84.00 91 MET A O 1
ATOM 799 N N . LYS A 1 92 ? -8.988 11.971 -8.664 1.00 70.25 92 LYS A N 1
ATOM 800 C CA . LYS A 1 92 ? -9.292 13.382 -8.419 1.00 70.25 92 LYS A CA 1
ATOM 801 C C . LYS A 1 92 ? -10.673 13.760 -8.943 1.00 70.25 92 LYS A C 1
ATOM 803 O O . LYS A 1 92 ? -11.349 14.528 -8.222 1.00 70.25 92 LYS A O 1
#

Sequence (92 aa):
TFWTQQILSLIYFEGHRNNTEYIQTTERSIFFEYNARNVDYAKMPSPRIFSSHLPYYLVPKVLASNWFDHIRGWYEHRHDFNIMFLSYEDMK

Radius of gyration: 14.98 Å; chains: 1; bounding box: 34×27×35 Å

pLDDT: mean 81.35, std 9.48, range [45.88, 92.62]

InterPro domains:
  IPR000863 Sulfotransferase domain [PF00685] (1-65)
  IPR027417 P-loop containing nucleoside triphosphate hydrolase [G3DSA:3.40.50.300] (1-63)
  IPR027417 P-loop containing nucleoside triphosphate hydrolase [G3DSA:3.40.50.300] (64-92)
  IPR027417 P-loop containing nucleoside triphosphate hydrolase [SSF52540] (1-92)

Secondary structure (DSSP, 8-state):
-HHHHHHHHHHH-HHHHTT-----HHHHEEETT--TT---TTTSPSS-EEE----GGGS---SS--HHHHHHHHHHTTTSTT-----TGGG-